Protein AF-A0A256W5K4-F1 (afdb_monomer_lite)

Foldseek 3Di:
DPVVVVVVVVVVVVVPPPDDDDDDDPPDPDDDQPPVGDDDQDKDWDKDWDPDKFKFKFKDFPVCVVVRQVNRQVRRCVVVVAPGFPPWDWDWDDDVRMIMIMIIGIGIHTHDTDGDDPVCVVVVVVVVVVVVPPPPDPVVVVVVVVVVVVVVVVVVVVVVVVVVVVVVVVVVVVVVVVD

Sequence (179 aa):
MKISRIIFFIFLAISSISCSTIFHTTETNTIDIDEKGIQHTPLITDLEIRSKKVEGKAFGSVSAITKLKEEAIFNAVSKSNADLLIEPIYTITTSGSKATVTVVGWPANYRNFKQMTVADTTVLIMAVDELSKAPKSVDEQAIAVEKDNKAKKQKKMARVLVVYLGIMAVGLVILAIVL

Secondary structure (DSSP, 8-state):
--HHHHHHHHHHHHTT------------------TT----PPEEEEEEE-SS-EEEEEEEEGGGHHHHHHHHHHHHHHHHT-SEEEEEEEEEEEETTEEEEEEEEEEEEEEEEEEPPGGGHHHHHHHHHHHHHSPPPHHHHHHHHHHHHHHHHHHHHHHHHHHHHHHHHHHHHHHHHH-

Radius of gyration: 33.66 Å; chains: 1; bounding box: 70×62×88 Å

pLDDT: mean 78.96, std 15.66, range [47.81, 98.38]

Structure (mmCIF, N/CA/C/O backbone):
data_AF-A0A256W5K4-F1
#
_entry.id   AF-A0A256W5K4-F1
#
loop_
_atom_site.group_PDB
_atom_site.id
_atom_site.type_symbol
_atom_site.label_atom_id
_atom_site.label_alt_id
_atom_site.label_comp_id
_atom_site.label_asym_id
_atom_site.label_entity_id
_atom_site.label_seq_id
_atom_site.pdbx_PDB_ins_code
_atom_site.Cartn_x
_atom_site.Cartn_y
_atom_site.Cartn_z
_atom_site.occupancy
_atom_site.B_iso_or_equiv
_atom_site.auth_seq_id
_atom_site.auth_comp_id
_atom_site.auth_asym_id
_atom_site.auth_atom_id
_atom_site.pdbx_PDB_model_num
ATOM 1 N N . MET A 1 1 ? 48.255 7.505 63.774 1.00 51.19 1 MET A N 1
ATOM 2 C CA . MET A 1 1 ? 47.861 6.649 62.622 1.00 51.19 1 MET A CA 1
ATOM 3 C C . MET A 1 1 ? 46.673 7.167 61.783 1.00 51.19 1 MET A C 1
ATOM 5 O O . MET A 1 1 ? 46.292 6.481 60.844 1.00 51.19 1 MET A O 1
ATOM 9 N N . LYS A 1 2 ? 46.071 8.342 62.059 1.00 57.53 2 LYS A N 1
ATOM 10 C CA . LYS A 1 2 ? 44.894 8.836 61.300 1.00 57.53 2 LYS A CA 1
ATOM 11 C C . LYS A 1 2 ? 45.247 9.761 60.118 1.00 57.53 2 LYS A C 1
ATOM 13 O O . LYS A 1 2 ? 44.629 9.651 59.071 1.00 57.53 2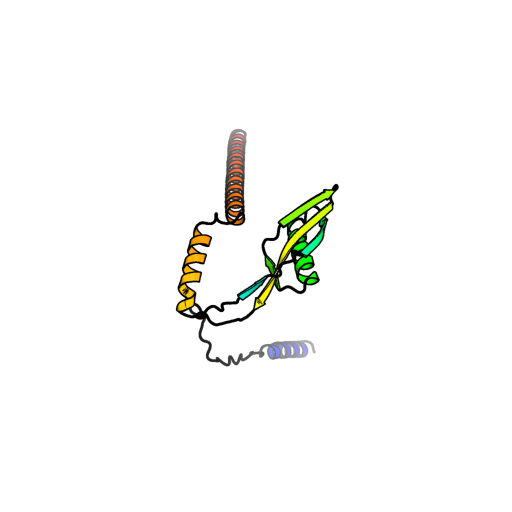 LYS A O 1
ATOM 18 N N . ILE A 1 3 ? 46.297 10.578 60.234 1.00 69.75 3 ILE A N 1
ATOM 19 C CA . ILE A 1 3 ? 46.711 11.536 59.185 1.00 69.75 3 ILE A CA 1
ATOM 20 C C . ILE A 1 3 ? 47.401 10.872 57.980 1.00 69.75 3 ILE A C 1
ATOM 22 O O . ILE A 1 3 ? 47.106 11.223 56.843 1.00 69.75 3 ILE A O 1
ATOM 26 N N . SER A 1 4 ? 48.223 9.838 58.199 1.00 58.97 4 SER A N 1
ATOM 27 C CA . SER A 1 4 ? 48.867 9.081 57.106 1.00 58.97 4 SER A CA 1
ATOM 28 C C . SER A 1 4 ? 47.857 8.359 56.197 1.00 58.97 4 SER A C 1
ATOM 30 O O . SER A 1 4 ? 48.102 8.222 55.002 1.00 58.97 4 SER A O 1
ATOM 32 N N . ARG A 1 5 ? 46.690 7.965 56.727 1.00 67.81 5 ARG A N 1
ATOM 33 C CA . ARG A 1 5 ? 45.618 7.343 55.934 1.00 67.81 5 ARG A CA 1
ATOM 34 C C . ARG A 1 5 ? 44.863 8.363 55.080 1.00 67.81 5 ARG A C 1
ATOM 36 O O . ARG A 1 5 ? 44.492 8.044 53.961 1.00 67.81 5 ARG A O 1
ATOM 43 N N . ILE A 1 6 ? 44.689 9.593 55.567 1.00 77.25 6 ILE A N 1
ATOM 44 C CA . ILE A 1 6 ? 43.989 10.662 54.832 1.00 77.25 6 ILE A CA 1
ATOM 45 C C . ILE A 1 6 ? 44.819 11.139 53.630 1.00 77.25 6 ILE A C 1
ATOM 47 O O . ILE A 1 6 ? 44.272 11.316 52.546 1.00 77.25 6 ILE A O 1
ATOM 51 N N . ILE A 1 7 ? 46.141 11.261 53.787 1.00 77.94 7 ILE A N 1
ATOM 52 C CA . ILE A 1 7 ? 47.048 11.653 52.691 1.00 77.94 7 ILE A CA 1
ATOM 53 C C . ILE A 1 7 ? 47.023 10.616 51.556 1.00 77.94 7 ILE A C 1
ATOM 55 O O . ILE A 1 7 ? 47.012 10.984 50.383 1.00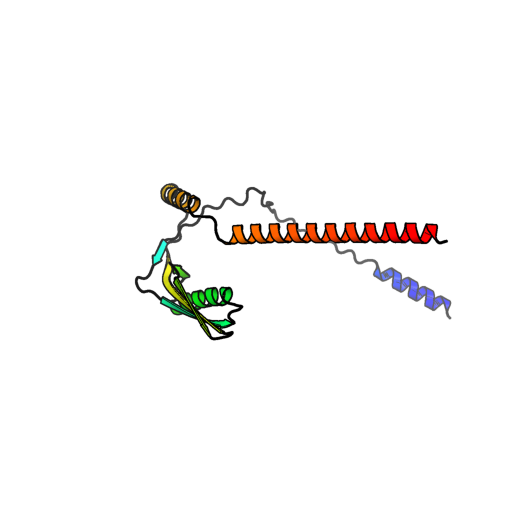 77.94 7 ILE A O 1
ATOM 59 N N . PHE A 1 8 ? 46.929 9.326 51.893 1.00 74.62 8 PHE A N 1
ATOM 60 C CA . PHE A 1 8 ? 46.828 8.251 50.905 1.00 74.62 8 PHE A CA 1
ATOM 61 C C . PHE A 1 8 ? 45.526 8.319 50.087 1.00 74.62 8 PHE A C 1
ATOM 63 O O . PHE A 1 8 ? 45.557 8.168 48.868 1.00 74.62 8 PHE A O 1
ATOM 70 N N . PHE A 1 9 ? 44.390 8.621 50.726 1.00 74.06 9 PHE A N 1
ATOM 71 C CA . PHE A 1 9 ? 43.111 8.766 50.019 1.00 74.06 9 PHE A CA 1
ATOM 72 C C . PHE A 1 9 ? 43.052 10.008 49.117 1.00 74.06 9 PHE A C 1
ATOM 74 O O . PHE A 1 9 ? 42.453 9.949 48.047 1.00 74.06 9 PHE A O 1
ATOM 81 N N . ILE A 1 10 ? 43.716 11.104 49.497 1.00 79.38 10 ILE A N 1
ATOM 82 C CA . ILE A 1 10 ? 43.806 12.312 48.660 1.00 79.38 10 ILE A CA 1
ATOM 83 C C . ILE A 1 10 ? 44.680 12.057 47.423 1.00 79.38 10 ILE A C 1
ATOM 85 O O . ILE A 1 10 ? 44.317 12.458 46.318 1.00 79.38 10 ILE A O 1
ATOM 89 N N . PHE A 1 11 ? 45.793 11.335 47.578 1.00 74.44 11 PHE A N 1
ATOM 90 C CA . PHE A 1 11 ? 46.674 10.992 46.458 1.00 74.44 11 PHE A CA 1
ATOM 91 C C . PHE A 1 11 ? 46.008 10.026 45.458 1.00 74.44 11 PHE A C 1
ATOM 93 O O . PHE A 1 11 ? 46.193 10.148 44.245 1.00 74.44 11 PHE A O 1
ATOM 100 N N . LEU A 1 12 ? 45.164 9.114 45.953 1.00 72.81 12 LEU A N 1
ATOM 101 C CA . LEU A 1 12 ? 44.399 8.183 45.119 1.00 72.81 12 LEU A CA 1
ATOM 102 C C . LEU A 1 12 ? 43.297 8.886 44.303 1.00 72.81 12 LEU A C 1
ATOM 104 O O . LEU A 1 12 ? 43.051 8.515 43.157 1.00 72.81 12 LEU A O 1
ATOM 108 N N . ALA A 1 13 ? 42.676 9.936 44.851 1.00 69.69 13 ALA A N 1
ATOM 109 C CA . ALA A 1 13 ? 41.643 10.705 44.154 1.00 69.69 13 ALA A CA 1
ATOM 110 C C . ALA A 1 13 ? 42.201 11.541 42.982 1.00 69.69 13 ALA A C 1
ATOM 112 O O . ALA A 1 13 ? 41.546 11.674 41.950 1.00 69.69 13 ALA A O 1
ATOM 113 N N . ILE A 1 14 ? 43.429 12.060 43.101 1.00 69.69 14 ILE A N 1
ATOM 114 C CA . ILE A 1 14 ? 44.060 12.903 42.066 1.00 69.69 14 ILE A CA 1
ATOM 115 C C . ILE A 1 14 ? 44.487 12.083 40.834 1.00 69.69 14 ILE A C 1
ATOM 117 O O . ILE A 1 14 ? 44.507 12.605 39.721 1.00 69.69 14 ILE A O 1
ATOM 121 N N . SER A 1 15 ? 44.746 10.781 40.992 1.00 65.00 15 SER A N 1
ATOM 122 C CA . SER A 1 15 ? 45.181 9.912 39.884 1.00 65.00 15 SER A CA 1
ATOM 123 C C . SER A 1 15 ? 44.074 9.551 38.880 1.00 65.00 15 SER A C 1
ATOM 125 O O . SER A 1 15 ? 44.374 8.968 37.843 1.00 65.00 15 SER A O 1
ATOM 127 N N . SER A 1 16 ? 42.808 9.902 39.139 1.00 62.56 16 SER A N 1
ATOM 128 C CA . SER A 1 16 ? 41.673 9.524 38.272 1.00 62.56 16 SER A CA 1
ATOM 129 C C . SER A 1 16 ? 41.232 10.612 37.277 1.00 62.56 16 SER A C 1
ATOM 131 O O . SER A 1 16 ? 40.261 10.411 36.555 1.00 62.56 16 SER A O 1
ATOM 133 N N . ILE A 1 17 ? 41.916 11.764 37.217 1.00 65.75 17 ILE A N 1
ATOM 134 C CA . ILE A 1 17 ? 41.491 12.918 36.391 1.00 65.75 17 ILE A CA 1
ATOM 135 C C . ILE A 1 17 ? 42.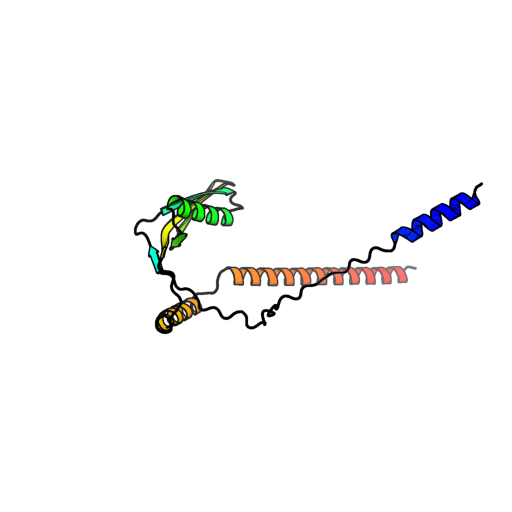083 12.892 34.965 1.00 65.75 17 ILE A C 1
ATOM 137 O O . ILE A 1 17 ? 41.604 13.603 34.085 1.00 65.75 17 ILE A O 1
ATOM 141 N N . SER A 1 18 ? 43.077 12.046 34.675 1.00 55.25 18 SER A N 1
ATOM 142 C CA . SER A 1 18 ? 43.699 12.005 33.342 1.00 55.25 18 SER A CA 1
ATOM 143 C C . SER A 1 18 ? 43.068 10.942 32.438 1.00 55.25 18 SER A C 1
ATOM 145 O O . SER A 1 18 ? 43.646 9.887 32.189 1.00 55.25 18 SER A O 1
ATOM 147 N N . CYS A 1 19 ? 41.862 11.221 31.946 1.00 66.19 19 CYS A N 1
ATOM 148 C CA . CYS A 1 19 ? 41.290 10.535 30.790 1.00 66.19 19 CYS A CA 1
ATOM 149 C C . CYS A 1 19 ? 40.960 11.592 29.729 1.00 66.19 19 CYS A C 1
ATOM 151 O O . CYS A 1 19 ? 39.845 12.102 29.665 1.00 66.19 19 CYS A O 1
ATOM 153 N N . SER A 1 20 ? 41.956 11.989 28.935 1.00 63.62 20 SER A N 1
ATOM 154 C CA . SER A 1 20 ? 41.731 12.778 27.725 1.00 63.62 20 SER A CA 1
ATOM 155 C C . SER A 1 20 ? 41.495 11.824 26.556 1.00 63.62 20 SER A C 1
ATOM 157 O O . SER A 1 20 ? 42.402 11.151 26.071 1.00 63.62 20 SER A O 1
ATOM 159 N N . THR A 1 21 ? 40.253 11.740 26.090 1.00 67.00 21 THR A N 1
ATOM 160 C CA . THR A 1 21 ? 39.926 11.108 24.808 1.00 67.00 21 THR A CA 1
ATOM 161 C C . THR A 1 21 ? 40.437 11.990 23.674 1.00 67.00 21 THR A C 1
ATOM 163 O O . THR A 1 21 ? 39.889 13.061 23.418 1.00 67.00 21 THR A O 1
ATOM 166 N N . ILE A 1 22 ? 41.495 11.545 22.997 1.00 64.25 22 ILE A N 1
ATOM 167 C CA . ILE A 1 22 ? 41.947 12.124 21.729 1.00 64.25 22 ILE A CA 1
ATOM 168 C C . ILE A 1 22 ? 41.038 11.554 20.633 1.00 64.25 22 ILE A C 1
ATOM 170 O O . ILE A 1 22 ? 41.120 10.370 20.310 1.00 64.25 22 ILE A O 1
ATOM 174 N N . PHE A 1 23 ? 40.149 12.378 20.078 1.00 56.06 23 PHE A N 1
ATOM 175 C CA . PHE A 1 23 ? 39.371 12.006 18.898 1.00 56.06 23 PHE A CA 1
ATOM 176 C C . PHE A 1 23 ? 40.246 12.194 17.657 1.00 56.06 23 PHE A C 1
ATOM 178 O O . PHE A 1 23 ? 40.554 13.319 17.275 1.00 56.06 23 PHE A O 1
ATOM 185 N N . HIS A 1 24 ? 40.651 11.097 17.019 1.00 52.78 24 HIS A N 1
ATOM 186 C CA . HIS A 1 24 ? 41.137 11.157 15.644 1.00 52.78 24 HIS A CA 1
ATOM 187 C C . HIS A 1 24 ? 39.926 11.241 14.716 1.00 52.78 24 HIS A C 1
ATOM 189 O O . HIS A 1 24 ? 39.303 10.228 14.404 1.00 52.78 24 HIS A O 1
ATOM 195 N N . THR A 1 25 ? 39.578 12.446 14.275 1.00 52.53 25 THR A N 1
ATOM 196 C CA . THR A 1 25 ? 38.686 12.623 13.131 1.00 52.53 25 THR A CA 1
ATOM 197 C C . THR A 1 25 ? 39.518 12.431 11.872 1.00 52.53 25 THR A C 1
ATOM 199 O O . THR A 1 25 ? 40.281 13.301 11.460 1.00 52.53 25 THR A O 1
ATOM 202 N N . THR A 1 26 ? 39.432 11.245 11.273 1.00 55.34 26 THR A N 1
ATOM 203 C CA . THR A 1 26 ? 39.855 11.071 9.885 1.00 55.34 26 THR A CA 1
ATOM 204 C C . THR A 1 26 ? 38.849 11.840 9.038 1.00 55.34 26 THR A C 1
ATOM 206 O O . THR A 1 26 ? 37.748 11.354 8.796 1.00 55.34 26 THR A O 1
ATOM 209 N N . GLU A 1 27 ? 39.186 13.070 8.659 1.00 52.12 27 GLU A N 1
ATOM 210 C CA . GLU A 1 27 ? 38.403 13.828 7.687 1.00 52.12 27 GLU A CA 1
ATOM 211 C C . GLU A 1 27 ? 38.533 13.120 6.335 1.00 52.12 27 GLU A C 1
ATOM 213 O O . GLU A 1 27 ? 39.465 13.330 5.560 1.00 52.12 27 GLU A O 1
ATOM 218 N N . THR A 1 28 ? 37.623 12.187 6.069 1.00 55.31 28 THR A N 1
ATOM 219 C CA . THR A 1 28 ? 37.356 11.747 4.705 1.00 55.31 28 THR A CA 1
ATOM 220 C C . THR A 1 28 ? 36.809 12.950 3.954 1.00 55.31 28 THR A C 1
ATOM 222 O O . THR A 1 28 ? 35.916 13.612 4.483 1.00 55.31 28 THR A O 1
ATOM 225 N N . ASN A 1 29 ? 37.312 13.219 2.745 1.00 49.38 29 ASN A N 1
ATOM 226 C CA . ASN A 1 29 ? 36.721 14.197 1.828 1.00 49.38 29 ASN A CA 1
ATOM 227 C C . ASN A 1 29 ? 35.206 13.957 1.753 1.00 49.38 29 ASN A C 1
ATOM 229 O O . ASN A 1 29 ? 34.743 13.016 1.109 1.00 49.38 29 ASN A O 1
ATOM 233 N N . THR A 1 30 ? 34.455 14.784 2.467 1.00 58.47 30 THR A N 1
ATOM 234 C CA . THR A 1 30 ? 33.002 14.809 2.476 1.00 58.47 30 THR A CA 1
ATOM 235 C C . THR A 1 30 ? 32.639 16.091 1.757 1.00 58.47 30 THR A C 1
ATOM 237 O O . THR A 1 30 ? 33.096 17.173 2.111 1.00 58.47 30 THR A O 1
ATOM 240 N N . ILE A 1 31 ? 31.911 15.950 0.657 1.00 60.41 31 ILE A N 1
ATOM 241 C CA . ILE A 1 31 ? 31.236 17.088 0.051 1.00 60.41 31 ILE A CA 1
ATOM 242 C C . ILE A 1 31 ? 29.970 17.247 0.883 1.00 60.41 31 ILE A C 1
ATOM 244 O O . ILE A 1 31 ? 29.137 16.336 0.898 1.00 60.41 31 ILE A O 1
ATOM 248 N N . ASP A 1 32 ? 29.864 18.354 1.615 1.00 61.91 32 ASP A N 1
ATOM 249 C CA . ASP A 1 32 ? 28.599 18.740 2.227 1.00 61.91 32 ASP A CA 1
ATOM 250 C C . ASP A 1 32 ? 27.553 18.821 1.114 1.00 61.91 32 ASP A C 1
ATOM 252 O O . ASP A 1 32 ? 27.799 19.373 0.041 1.00 61.91 32 ASP A O 1
ATOM 256 N N . ILE A 1 33 ? 26.398 18.189 1.322 1.00 60.47 33 ILE A N 1
ATOM 257 C CA . ILE A 1 33 ? 25.305 18.258 0.356 1.00 60.47 33 ILE A CA 1
ATOM 258 C C . ILE A 1 33 ? 24.773 19.688 0.429 1.00 60.47 33 ILE A C 1
ATOM 260 O O . ILE A 1 33 ? 23.950 20.001 1.287 1.00 60.47 33 ILE A O 1
ATOM 264 N N . ASP A 1 34 ? 25.274 20.555 -0.452 1.00 57.56 34 ASP A N 1
ATOM 265 C CA . ASP A 1 34 ? 24.751 21.902 -0.654 1.00 57.56 34 ASP A CA 1
ATOM 266 C C . ASP A 1 34 ? 23.219 21.839 -0.759 1.00 57.56 34 ASP A C 1
ATOM 268 O O . ASP A 1 34 ? 22.669 20.890 -1.323 1.00 57.56 34 ASP A O 1
ATOM 272 N N . GLU A 1 35 ? 22.503 22.873 -0.304 1.00 57.00 35 GLU A N 1
ATOM 273 C CA . GLU A 1 35 ? 21.026 22.964 -0.361 1.00 57.00 35 GLU A CA 1
ATOM 274 C C . GLU A 1 35 ? 20.432 22.747 -1.773 1.00 57.00 35 GLU A C 1
ATOM 276 O O . GLU A 1 35 ? 19.224 22.590 -1.942 1.00 57.00 35 GLU A O 1
ATOM 281 N N . LYS A 1 36 ? 21.286 22.727 -2.803 1.00 59.44 36 LYS A N 1
ATOM 282 C CA . LYS A 1 36 ? 20.957 22.426 -4.200 1.00 59.44 36 LYS A CA 1
ATOM 283 C C . LYS A 1 36 ? 20.875 20.927 -4.523 1.00 59.44 36 LYS A C 1
ATOM 285 O O . LYS A 1 36 ? 20.432 20.594 -5.620 1.00 59.44 36 LYS A O 1
ATOM 290 N N . GLY A 1 37 ? 21.242 20.051 -3.587 1.00 59.19 37 GLY A N 1
ATOM 291 C CA . GLY A 1 37 ? 21.097 18.601 -3.680 1.00 59.19 37 GLY A CA 1
ATOM 292 C C . GLY A 1 37 ? 22.007 17.935 -4.715 1.00 59.19 37 GLY A C 1
ATOM 293 O O . GLY A 1 37 ? 22.554 18.559 -5.624 1.00 59.19 37 GLY A O 1
ATOM 294 N N . ILE A 1 38 ? 22.162 16.618 -4.589 1.00 69.06 38 ILE A N 1
ATOM 295 C CA . ILE A 1 38 ? 22.800 15.796 -5.621 1.00 69.06 38 ILE A CA 1
ATOM 296 C C . ILE A 1 38 ? 21.861 15.767 -6.830 1.00 69.06 38 ILE A C 1
ATOM 298 O O . ILE A 1 38 ? 20.753 15.235 -6.741 1.00 69.06 38 ILE A O 1
ATOM 302 N N . GLN A 1 39 ? 22.294 16.322 -7.965 1.00 66.50 39 GLN A N 1
ATOM 303 C CA . GLN A 1 39 ? 21.521 16.238 -9.203 1.00 66.50 39 GLN A CA 1
ATOM 304 C C . GLN A 1 39 ? 21.550 14.806 -9.736 1.00 66.50 39 GLN A C 1
ATOM 306 O O . GLN A 1 39 ? 22.555 14.342 -10.272 1.00 66.50 39 GLN A O 1
ATOM 311 N N . HIS A 1 40 ? 20.434 14.101 -9.579 1.00 69.44 40 HIS A N 1
ATOM 312 C CA . HIS A 1 40 ? 20.249 12.758 -10.105 1.00 69.44 40 HIS A CA 1
ATOM 313 C C . HIS A 1 40 ? 19.347 12.798 -11.339 1.00 69.44 40 HIS A C 1
ATOM 315 O O . HIS A 1 40 ? 18.306 13.455 -11.359 1.00 69.44 40 HIS A O 1
ATOM 321 N N . THR A 1 41 ? 19.727 12.057 -12.378 1.00 75.31 41 THR A N 1
ATOM 322 C CA . THR A 1 41 ? 18.822 11.831 -13.510 1.00 75.31 41 THR A CA 1
ATOM 323 C C . THR A 1 41 ? 17.712 10.887 -13.043 1.00 75.31 41 THR A C 1
ATOM 325 O O . THR A 1 41 ? 18.026 9.821 -12.506 1.00 75.31 41 THR A O 1
ATOM 328 N N . PRO A 1 42 ? 16.427 11.253 -13.181 1.00 80.00 42 PRO A N 1
ATOM 329 C CA . PRO A 1 42 ? 15.333 10.382 -12.774 1.00 80.00 42 PRO A CA 1
ATOM 330 C C . PRO A 1 42 ? 15.333 9.083 -13.591 1.00 80.00 42 PRO A C 1
ATOM 332 O O . PRO A 1 42 ? 15.710 9.051 -14.767 1.00 80.00 42 PRO A O 1
ATOM 335 N N . LEU A 1 43 ? 14.898 8.005 -12.945 1.00 84.25 43 LEU A N 1
ATOM 336 C CA . LEU A 1 43 ? 14.731 6.694 -13.557 1.00 84.25 43 LEU A CA 1
ATOM 337 C C . LEU A 1 43 ? 13.272 6.546 -13.995 1.00 84.25 43 LEU A C 1
ATOM 339 O O . LEU A 1 43 ? 12.361 6.762 -13.198 1.00 84.25 43 LEU A O 1
ATOM 343 N N . ILE A 1 44 ? 13.058 6.188 -15.255 1.00 87.94 44 ILE A N 1
ATOM 344 C CA . ILE A 1 44 ? 11.741 5.865 -15.806 1.00 87.94 44 ILE A CA 1
ATOM 345 C C . ILE A 1 44 ? 11.602 4.348 -15.828 1.00 87.94 44 ILE A C 1
ATOM 347 O O . ILE A 1 44 ? 12.578 3.623 -16.017 1.00 87.94 44 ILE A O 1
ATOM 351 N N . THR A 1 45 ? 10.385 3.871 -15.620 1.00 90.00 45 THR A N 1
ATOM 352 C CA . THR A 1 45 ? 10.047 2.454 -15.644 1.00 90.00 45 THR A CA 1
ATOM 353 C C . THR A 1 45 ? 8.690 2.278 -16.306 1.00 90.00 45 THR A C 1
ATOM 355 O O . THR A 1 45 ? 7.806 3.128 -16.167 1.00 90.00 45 THR A O 1
ATOM 358 N N . ASP A 1 46 ? 8.547 1.188 -17.043 1.00 90.25 46 ASP A N 1
ATOM 359 C CA . ASP A 1 46 ? 7.285 0.771 -17.624 1.00 90.25 46 ASP A CA 1
ATOM 360 C C . ASP A 1 46 ? 6.468 0.027 -16.563 1.00 90.25 46 ASP A C 1
ATOM 362 O O . ASP A 1 46 ? 7.007 -0.684 -15.711 1.00 90.25 46 ASP A O 1
ATOM 366 N N . LEU A 1 47 ? 5.145 0.154 -16.637 1.00 93.38 47 LEU A N 1
ATOM 367 C CA . LEU A 1 47 ? 4.229 -0.617 -15.803 1.00 93.38 47 LEU A CA 1
ATOM 368 C C . LEU A 1 47 ? 3.593 -1.733 -16.625 1.00 93.38 47 LEU A C 1
ATOM 370 O O . LEU A 1 47 ? 2.794 -1.487 -17.528 1.00 93.38 47 LEU A O 1
ATOM 374 N N . GLU A 1 48 ? 3.916 -2.976 -16.280 1.00 95.69 48 GLU A N 1
ATOM 375 C CA . GLU A 1 48 ? 3.230 -4.149 -16.809 1.00 95.69 48 GLU A CA 1
ATOM 376 C C . GLU A 1 48 ? 1.958 -4.389 -15.990 1.00 95.69 48 GLU A C 1
ATOM 378 O O . GLU A 1 48 ? 1.995 -4.967 -14.902 1.00 95.69 48 GLU A O 1
ATOM 383 N N . ILE A 1 49 ? 0.821 -3.919 -16.507 1.00 96.50 49 ILE A N 1
ATOM 384 C CA . ILE A 1 49 ? -0.488 -4.062 -15.862 1.00 96.50 49 ILE A CA 1
ATOM 385 C C . ILE A 1 49 ? -1.131 -5.374 -16.310 1.00 96.50 49 ILE A C 1
ATOM 387 O O . ILE A 1 49 ? -1.314 -5.618 -17.505 1.00 96.50 49 ILE A O 1
ATOM 391 N N . ARG A 1 50 ? -1.536 -6.221 -15.361 1.00 96.44 50 ARG A N 1
ATOM 392 C CA . ARG A 1 50 ? -2.252 -7.461 -15.692 1.00 96.44 50 ARG A CA 1
ATOM 393 C C . ARG A 1 50 ? -3.730 -7.167 -15.936 1.00 96.44 50 ARG A C 1
ATOM 395 O O . ARG A 1 50 ? -4.352 -6.407 -15.203 1.00 96.44 50 ARG A O 1
ATOM 402 N N . SER A 1 51 ? -4.327 -7.836 -16.921 1.00 94.25 51 SER A N 1
ATOM 403 C CA . SER A 1 51 ? -5.722 -7.611 -17.337 1.00 94.25 51 SER A CA 1
ATOM 404 C C . SER A 1 51 ? -6.770 -8.025 -16.296 1.00 94.25 51 SER A C 1
ATOM 406 O O . SER A 1 51 ? -7.886 -7.501 -16.291 1.00 94.25 51 SER A O 1
ATOM 408 N N . LYS A 1 52 ? -6.430 -8.959 -15.400 1.00 96.88 52 LYS A N 1
ATOM 409 C CA . LYS A 1 52 ? -7.339 -9.476 -14.373 1.00 96.88 52 LYS A CA 1
ATOM 410 C C . LYS A 1 52 ? -7.180 -8.713 -13.059 1.00 96.88 52 LYS A C 1
ATOM 412 O O . LYS A 1 52 ? -6.091 -8.667 -12.493 1.00 96.88 52 LYS A O 1
ATOM 417 N N . LYS A 1 53 ? -8.300 -8.204 -12.538 1.00 96.81 53 LYS A N 1
ATOM 418 C CA . LYS A 1 53 ? -8.362 -7.580 -11.213 1.00 96.81 53 LYS A CA 1
ATOM 419 C C . LYS A 1 53 ? -8.064 -8.580 -10.098 1.00 96.81 53 LYS A C 1
ATOM 421 O O . LYS A 1 53 ? -8.418 -9.758 -10.191 1.00 96.81 53 LYS A O 1
ATOM 426 N N . VAL A 1 54 ? -7.467 -8.082 -9.023 1.00 97.50 54 VAL A N 1
ATOM 427 C CA . VAL A 1 54 ? -7.198 -8.840 -7.798 1.00 97.50 54 VAL A CA 1
ATOM 428 C C . VAL A 1 54 ? -7.871 -8.190 -6.606 1.00 97.50 54 VAL A C 1
ATOM 430 O O . VAL A 1 54 ? -8.108 -6.983 -6.593 1.00 97.50 54 VAL A O 1
ATOM 433 N N . GLU A 1 55 ? -8.191 -9.019 -5.617 1.00 98.00 55 GLU A N 1
ATOM 434 C CA . GLU A 1 55 ? -8.926 -8.621 -4.425 1.00 98.00 55 GLU A CA 1
ATOM 435 C C . GLU A 1 55 ? -8.091 -8.851 -3.161 1.00 98.00 55 GLU A C 1
ATOM 437 O O . GLU A 1 55 ? -7.554 -9.940 -2.919 1.00 98.00 55 GLU A O 1
ATOM 442 N N . GLY A 1 56 ? -8.033 -7.826 -2.317 1.00 97.81 56 GLY A N 1
ATOM 443 C CA . GLY A 1 56 ? -7.477 -7.885 -0.972 1.00 97.81 56 GLY A CA 1
ATOM 444 C C . GLY A 1 56 ? -8.538 -7.545 0.062 1.00 97.81 56 GLY A C 1
ATOM 445 O O . GLY A 1 56 ? -9.427 -6.734 -0.191 1.00 97.81 56 GLY A O 1
ATOM 446 N N . LYS A 1 57 ? -8.460 -8.173 1.236 1.00 98.06 57 LYS A N 1
ATOM 447 C CA . LYS A 1 57 ? -9.364 -7.894 2.358 1.00 98.06 57 LYS A CA 1
ATOM 448 C C . LYS A 1 57 ? -8.576 -7.703 3.633 1.00 98.06 57 LYS A C 1
ATOM 450 O O . LYS A 1 57 ? -7.578 -8.391 3.827 1.00 98.06 57 LYS A O 1
ATOM 455 N N . ALA A 1 58 ? -9.070 -6.834 4.498 1.00 98.12 58 AL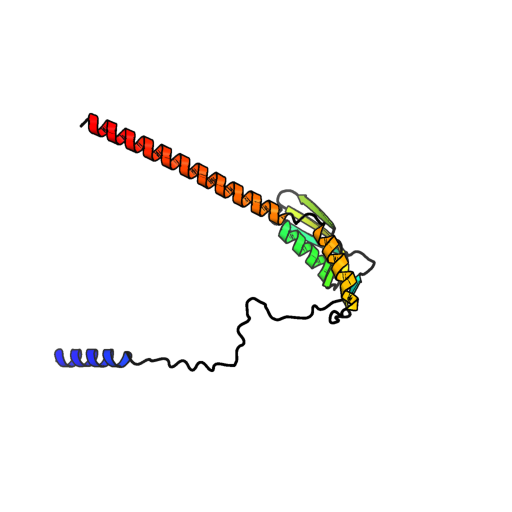A A N 1
ATOM 456 C CA . ALA A 1 58 ? -8.608 -6.681 5.866 1.00 98.12 58 ALA A CA 1
ATOM 457 C C . ALA A 1 58 ? -9.813 -6.525 6.797 1.00 98.12 58 ALA A C 1
ATOM 459 O O . ALA A 1 58 ? -10.860 -5.997 6.407 1.00 98.12 58 ALA A O 1
ATOM 460 N N . PHE A 1 59 ? -9.666 -6.994 8.031 1.00 97.62 59 PHE A N 1
ATOM 461 C CA . PHE A 1 59 ? -10.724 -6.977 9.032 1.00 97.62 59 PHE A CA 1
ATOM 462 C C . PHE A 1 59 ? -10.189 -6.469 10.363 1.00 97.62 59 PHE A C 1
ATOM 464 O O . PHE A 1 59 ? -9.131 -6.893 10.818 1.00 97.62 59 PHE A O 1
ATOM 471 N N . GLY A 1 60 ? -10.940 -5.594 11.022 1.00 97.06 60 GLY A N 1
ATOM 472 C CA . GLY A 1 60 ? -10.531 -5.072 12.318 1.00 97.06 60 GLY A CA 1
ATOM 473 C C . GLY A 1 60 ? -11.517 -4.074 12.893 1.00 97.06 60 GLY A C 1
ATOM 474 O O . GLY A 1 60 ? -12.711 -4.128 12.611 1.00 97.06 60 GLY A O 1
ATOM 475 N N . SER A 1 61 ? -11.018 -3.171 13.731 1.00 96.25 61 SER A N 1
ATOM 476 C CA . SER A 1 61 ? -11.830 -2.119 14.348 1.00 96.25 61 SER A CA 1
ATOM 477 C C . SER A 1 61 ? -12.230 -1.038 13.339 1.00 96.25 61 SER A C 1
ATOM 479 O O . SER A 1 61 ? -11.411 -0.615 12.523 1.00 96.25 61 SER A O 1
ATOM 481 N N . VAL A 1 62 ? -13.451 -0.506 13.467 1.00 95.19 62 VAL A N 1
ATOM 482 C CA . VAL A 1 62 ? -13.916 0.686 12.723 1.00 95.19 62 VAL A CA 1
ATOM 483 C C . VAL A 1 62 ? -13.045 1.916 13.019 1.00 95.19 62 VAL A C 1
ATOM 485 O O . VAL A 1 62 ? -12.900 2.791 12.174 1.00 95.19 62 VAL A O 1
ATOM 488 N N . SER A 1 63 ? -12.399 1.989 14.186 1.00 95.06 63 SER A N 1
ATOM 489 C CA . SER A 1 63 ? -11.463 3.083 14.486 1.00 95.06 63 SER A CA 1
ATOM 490 C C . SER A 1 63 ? -10.172 3.039 13.656 1.00 95.06 63 SER A C 1
ATOM 492 O O . SER A 1 63 ? -9.445 4.025 13.616 1.00 95.06 63 SER A O 1
ATOM 494 N N . ALA A 1 64 ? -9.880 1.919 12.986 1.00 95.75 64 ALA A N 1
ATOM 495 C CA . ALA A 1 64 ? -8.629 1.672 12.272 1.00 95.75 64 ALA A CA 1
ATOM 496 C C . ALA A 1 64 ? -8.808 1.566 10.743 1.00 95.75 64 ALA A C 1
ATOM 498 O O . ALA A 1 64 ? -8.009 0.912 10.078 1.00 95.75 64 ALA A O 1
ATOM 499 N N . ILE A 1 65 ? -9.839 2.197 10.164 1.00 94.75 65 ILE A N 1
ATOM 500 C CA . ILE A 1 65 ? -10.166 2.078 8.727 1.00 94.75 65 ILE A CA 1
ATOM 501 C C . ILE A 1 65 ? -8.985 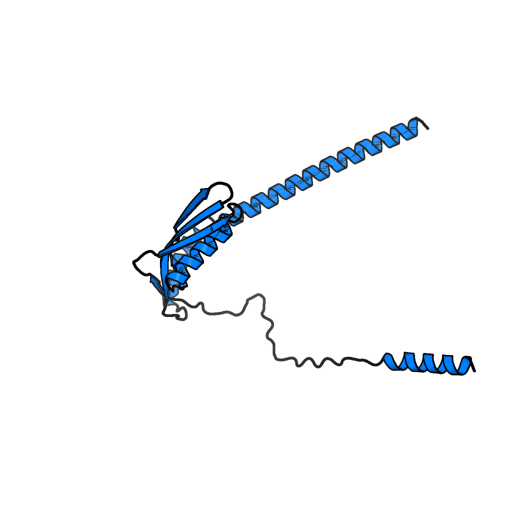2.404 7.805 1.00 94.75 65 ILE A C 1
ATOM 503 O O . ILE A 1 65 ? -8.786 1.686 6.830 1.00 94.75 65 ILE A O 1
ATOM 507 N N . THR A 1 66 ? -8.192 3.440 8.093 1.00 95.19 66 THR A N 1
ATOM 508 C CA . THR A 1 66 ? -7.022 3.796 7.265 1.00 95.19 66 THR A CA 1
ATOM 509 C C . THR A 1 66 ? -6.007 2.658 7.220 1.00 95.19 66 THR A C 1
ATOM 511 O O . THR A 1 66 ? -5.636 2.211 6.139 1.00 95.19 66 THR A O 1
ATOM 514 N N . LYS A 1 67 ? -5.666 2.094 8.385 1.00 97.00 67 LYS A N 1
ATOM 515 C CA . LYS A 1 67 ? -4.780 0.929 8.483 1.00 97.00 67 LYS A CA 1
ATOM 516 C C . LYS A 1 67 ? -5.359 -0.288 7.754 1.00 97.00 67 LYS A C 1
ATOM 518 O O . LYS A 1 67 ? -4.638 -0.988 7.057 1.00 97.00 67 LYS A O 1
ATOM 523 N N . LEU A 1 68 ? -6.669 -0.522 7.869 1.00 97.31 68 LEU A N 1
ATOM 524 C CA . LEU A 1 68 ? -7.333 -1.622 7.163 1.00 97.31 68 LEU A CA 1
ATOM 525 C C . LEU A 1 68 ? -7.318 -1.437 5.637 1.00 97.31 68 LEU A C 1
ATOM 527 O O . LEU A 1 68 ? -7.264 -2.426 4.914 1.00 97.31 68 LEU A O 1
ATOM 531 N N . LYS A 1 69 ? -7.346 -0.201 5.121 1.00 97.12 69 LYS A N 1
ATOM 532 C CA . LYS A 1 69 ? -7.172 0.060 3.682 1.00 97.12 69 LYS A CA 1
ATOM 533 C C . LYS A 1 69 ? -5.766 -0.309 3.214 1.00 97.12 69 LYS A C 1
ATOM 535 O O . LYS A 1 69 ? -5.644 -1.021 2.223 1.00 97.12 69 LYS A O 1
ATOM 540 N N . GLU A 1 70 ? -4.737 0.123 3.938 1.00 97.50 70 GLU A N 1
ATOM 541 C CA . GLU A 1 70 ? -3.337 -0.215 3.641 1.00 97.50 70 GLU A CA 1
ATOM 542 C C . GLU A 1 70 ? -3.104 -1.730 3.691 1.00 97.50 70 GLU A C 1
ATOM 544 O O . GLU A 1 70 ? -2.525 -2.309 2.774 1.00 97.50 70 GLU A O 1
ATOM 549 N N . GLU A 1 71 ? -3.637 -2.396 4.714 1.00 97.88 71 GLU A N 1
ATOM 550 C CA . GLU A 1 71 ? -3.549 -3.848 4.860 1.00 97.88 71 GLU A CA 1
ATOM 551 C C . GLU A 1 71 ? -4.310 -4.585 3.747 1.00 97.88 71 GLU A C 1
ATOM 553 O O . GLU A 1 71 ? -3.832 -5.590 3.220 1.00 97.88 71 GLU A O 1
ATOM 558 N N . ALA A 1 72 ? -5.471 -4.073 3.321 1.00 97.94 72 ALA A N 1
ATOM 559 C CA . ALA A 1 72 ? -6.200 -4.635 2.190 1.00 97.94 72 ALA A CA 1
ATOM 560 C C . ALA A 1 72 ? -5.393 -4.512 0.885 1.00 97.94 72 ALA A C 1
ATOM 562 O O . ALA A 1 72 ? -5.345 -5.486 0.132 1.00 97.94 72 ALA A O 1
ATOM 563 N N . ILE A 1 73 ? -4.722 -3.376 0.633 1.00 98.00 73 ILE A N 1
ATOM 564 C CA . ILE A 1 73 ? -3.806 -3.223 -0.515 1.00 98.00 73 ILE A CA 1
ATOM 565 C C . ILE A 1 73 ? -2.673 -4.236 -0.415 1.00 98.00 73 ILE A C 1
ATOM 567 O O . ILE A 1 73 ? -2.443 -4.982 -1.364 1.00 98.00 73 ILE A O 1
ATOM 571 N N . PHE A 1 74 ? -1.998 -4.300 0.735 1.00 97.62 74 PHE A N 1
ATOM 572 C CA . PHE A 1 74 ? -0.894 -5.229 0.961 1.00 97.62 74 PHE A CA 1
ATOM 573 C C . PHE A 1 74 ? -1.314 -6.675 0.677 1.00 97.62 74 PHE A C 1
ATOM 575 O O . PHE A 1 74 ? -0.612 -7.403 -0.025 1.00 97.62 74 PHE A O 1
ATOM 582 N N . ASN A 1 75 ? -2.500 -7.072 1.141 1.00 97.62 75 ASN A N 1
ATOM 583 C CA . ASN A 1 75 ? -3.051 -8.398 0.896 1.00 97.62 75 ASN A CA 1
ATOM 584 C C . ASN A 1 75 ? -3.373 -8.636 -0.587 1.00 97.62 75 ASN A C 1
ATOM 586 O O . ASN A 1 75 ? -3.163 -9.746 -1.070 1.00 97.62 75 ASN A O 1
ATOM 590 N N . ALA A 1 76 ? -3.870 -7.637 -1.323 1.00 97.44 76 ALA A N 1
ATOM 591 C CA . ALA A 1 76 ? -4.120 -7.754 -2.763 1.00 97.44 76 ALA A CA 1
ATOM 592 C C . ALA A 1 76 ? -2.810 -7.925 -3.550 1.00 97.44 76 ALA A C 1
ATOM 594 O O . ALA A 1 76 ? -2.665 -8.862 -4.338 1.00 97.44 76 ALA A O 1
ATOM 595 N N . VAL A 1 77 ? -1.844 -7.043 -3.286 1.00 97.38 77 VAL A N 1
ATOM 596 C CA . VAL A 1 77 ? -0.536 -6.999 -3.945 1.00 97.38 77 VAL A CA 1
ATOM 597 C C . VAL A 1 77 ? 0.245 -8.284 -3.663 1.00 97.38 77 VAL A C 1
ATOM 599 O O . VAL A 1 77 ? 0.622 -8.979 -4.608 1.00 97.38 77 VAL A O 1
ATOM 602 N N . SER A 1 78 ? 0.355 -8.689 -2.392 1.00 96.75 78 SER A N 1
ATOM 603 C CA . SER A 1 78 ? 1.068 -9.907 -1.973 1.00 96.75 78 SER A CA 1
ATOM 604 C C . SER A 1 78 ? 0.472 -11.177 -2.579 1.00 96.75 78 SER A C 1
ATOM 606 O O . SER A 1 78 ? 1.205 -12.016 -3.094 1.00 96.75 78 SER A O 1
ATOM 608 N N . LYS A 1 79 ? -0.864 -11.316 -2.590 1.00 95.69 79 LYS A N 1
ATOM 609 C CA . LYS A 1 79 ? -1.536 -12.478 -3.207 1.00 95.69 79 LYS A CA 1
ATOM 610 C C . LYS A 1 79 ? -1.264 -12.591 -4.702 1.00 95.69 79 LYS A C 1
ATOM 612 O O . LYS A 1 79 ? -1.272 -13.690 -5.247 1.00 95.69 79 LYS A O 1
ATOM 617 N N . SER A 1 80 ? -1.083 -11.455 -5.365 1.00 94.56 80 SER A N 1
ATOM 618 C CA . SER A 1 80 ? -0.842 -11.394 -6.801 1.00 94.56 80 SER A CA 1
ATOM 619 C C . SER A 1 80 ? 0.640 -11.401 -7.175 1.00 94.56 80 SER A C 1
ATOM 621 O O . SER A 1 80 ? 0.943 -11.504 -8.362 1.00 94.56 80 SER A O 1
ATOM 623 N N . ASN A 1 81 ? 1.555 -11.327 -6.201 1.00 95.06 81 ASN A N 1
ATOM 624 C CA . ASN A 1 81 ? 2.986 -11.122 -6.433 1.00 95.06 81 ASN A CA 1
ATOM 625 C C . ASN A 1 81 ? 3.231 -9.951 -7.407 1.00 95.06 81 ASN A C 1
ATOM 627 O O . ASN A 1 81 ? 3.842 -10.103 -8.467 1.00 95.06 81 ASN A O 1
ATOM 631 N N . ALA A 1 82 ? 2.593 -8.823 -7.105 1.00 95.69 82 ALA A N 1
ATOM 632 C CA . ALA A 1 82 ? 2.717 -7.569 -7.836 1.00 95.69 82 ALA A CA 1
ATOM 633 C C . ALA A 1 82 ? 3.541 -6.573 -7.015 1.00 95.69 82 ALA A C 1
ATOM 635 O O . ALA A 1 82 ? 3.719 -6.775 -5.816 1.00 95.69 82 ALA A O 1
ATOM 636 N N . ASP A 1 83 ? 3.994 -5.490 -7.638 1.00 96.19 83 ASP A N 1
ATOM 637 C CA . ASP A 1 83 ? 4.692 -4.413 -6.925 1.00 96.19 83 ASP A CA 1
ATOM 638 C C . ASP A 1 83 ? 3.704 -3.357 -6.418 1.00 96.19 83 ASP A C 1
ATOM 640 O O . ASP A 1 83 ? 3.897 -2.754 -5.364 1.00 96.19 83 ASP A O 1
ATOM 644 N N . LEU A 1 84 ? 2.615 -3.143 -7.161 1.00 95.38 84 LEU A N 1
ATOM 645 C CA . LEU A 1 84 ? 1.584 -2.165 -6.832 1.00 95.38 84 LEU A CA 1
ATOM 646 C C . LEU A 1 84 ? 0.215 -2.550 -7.399 1.00 95.38 84 LEU A C 1
ATOM 648 O O . LEU A 1 84 ? 0.076 -3.458 -8.221 1.00 95.38 84 LEU A O 1
ATOM 652 N N . LEU A 1 85 ? -0.806 -1.827 -6.942 1.00 96.94 85 LEU A N 1
ATOM 653 C CA . LEU A 1 85 ? -2.193 -1.987 -7.362 1.00 96.94 85 LEU A CA 1
ATOM 654 C C . LEU A 1 85 ? -2.679 -0.696 -8.034 1.00 96.94 85 LEU A C 1
ATOM 656 O O . LEU A 1 85 ? -2.762 0.346 -7.387 1.00 96.94 85 LEU A O 1
ATOM 660 N N . ILE A 1 86 ? -3.004 -0.773 -9.322 1.00 96.69 86 ILE A N 1
ATOM 661 C CA . ILE A 1 86 ? -3.550 0.328 -10.120 1.00 96.69 86 ILE A CA 1
ATOM 662 C C . ILE A 1 86 ? -5.056 0.446 -9.886 1.00 96.69 86 ILE A C 1
ATOM 664 O O . ILE A 1 86 ? -5.765 -0.564 -9.830 1.00 96.69 86 ILE A O 1
ATOM 668 N N . GLU A 1 87 ? -5.520 1.693 -9.763 1.00 94.94 87 GLU A N 1
ATOM 669 C CA . GLU A 1 87 ? -6.923 2.071 -9.542 1.00 94.94 87 GLU A CA 1
ATOM 670 C C . GLU A 1 87 ? -7.611 1.255 -8.427 1.00 94.94 87 GLU A C 1
ATOM 672 O O . GLU A 1 87 ? -8.574 0.521 -8.675 1.00 94.94 87 GLU A O 1
ATOM 677 N N . PRO A 1 88 ? -7.124 1.347 -7.175 1.00 96.44 88 PRO A N 1
ATOM 678 C CA . PRO A 1 88 ? -7.724 0.629 -6.061 1.00 96.44 88 PRO A CA 1
ATOM 679 C C . PRO A 1 88 ? -9.115 1.188 -5.729 1.00 96.44 88 PRO A C 1
ATOM 681 O O . PRO A 1 88 ? -9.266 2.342 -5.327 1.00 96.44 88 PRO A O 1
ATOM 684 N N . ILE A 1 89 ? -10.136 0.339 -5.823 1.00 97.38 89 ILE A N 1
ATOM 685 C CA . ILE A 1 89 ? -11.509 0.643 -5.413 1.00 97.38 89 ILE A CA 1
ATOM 686 C C . ILE A 1 89 ? -11.780 -0.034 -4.074 1.00 97.38 89 ILE A C 1
ATOM 688 O O . ILE A 1 89 ? -11.676 -1.256 -3.958 1.00 97.38 89 ILE A O 1
ATOM 692 N N . TYR A 1 90 ? -12.163 0.752 -3.067 1.00 97.50 90 TYR A N 1
ATOM 693 C CA . TYR A 1 90 ? -12.456 0.249 -1.726 1.00 97.50 90 TYR A CA 1
ATOM 694 C C . TYR A 1 90 ? -13.951 0.059 -1.498 1.00 97.50 90 TYR A C 1
ATOM 696 O O . TYR A 1 90 ? -14.751 0.953 -1.759 1.00 97.50 90 TYR A O 1
ATOM 704 N N . THR A 1 91 ? -14.307 -1.070 -0.898 1.00 97.88 91 THR A N 1
ATOM 705 C CA . THR A 1 91 ? -15.623 -1.330 -0.314 1.00 97.88 91 THR A CA 1
ATOM 706 C C . THR A 1 91 ? -15.455 -1.557 1.182 1.00 97.88 91 THR A C 1
ATOM 708 O O . THR A 1 91 ? -14.671 -2.409 1.599 1.00 97.88 91 THR A O 1
ATOM 711 N N . ILE A 1 92 ? -16.178 -0.794 2.000 1.00 97.50 92 ILE A N 1
ATOM 712 C CA . ILE A 1 92 ? -16.110 -0.880 3.462 1.00 97.50 92 ILE A CA 1
ATOM 713 C C . ILE A 1 92 ? -17.462 -1.356 3.976 1.00 97.50 92 ILE A C 1
ATOM 715 O O . ILE A 1 92 ? -18.484 -0.733 3.711 1.00 97.50 92 ILE A O 1
ATOM 719 N N . THR A 1 93 ? -17.468 -2.454 4.722 1.00 97.38 93 THR A N 1
ATOM 720 C CA . THR A 1 93 ? -18.658 -2.977 5.403 1.00 97.38 93 THR A CA 1
ATOM 721 C C . THR A 1 93 ? -18.429 -2.928 6.904 1.00 97.38 93 THR A C 1
ATOM 723 O O . THR A 1 93 ? -17.438 -3.469 7.391 1.00 97.38 93 THR A O 1
ATOM 726 N N . THR A 1 94 ? -19.326 -2.291 7.651 1.00 96.62 94 THR A N 1
ATOM 727 C CA . THR A 1 94 ? -19.234 -2.181 9.111 1.00 96.62 94 THR A CA 1
ATOM 728 C C . THR A 1 94 ? -20.297 -3.037 9.792 1.00 96.62 94 THR A C 1
ATOM 730 O O . THR A 1 94 ? -21.410 -3.193 9.300 1.00 96.62 94 THR A O 1
ATOM 733 N N . SER A 1 95 ? -19.939 -3.614 10.936 1.00 94.19 95 SER A N 1
ATOM 734 C CA . SER A 1 95 ? -20.831 -4.382 11.800 1.00 94.19 95 SER A CA 1
ATOM 735 C C . SER A 1 95 ? -20.463 -4.095 13.254 1.00 94.19 95 SER A C 1
ATOM 737 O O . SER A 1 95 ? -19.496 -4.643 13.793 1.00 94.19 95 SER A O 1
ATOM 739 N N . GLY A 1 96 ? -21.218 -3.197 13.888 1.00 94.50 96 GLY A N 1
ATOM 740 C CA . GLY A 1 96 ? -20.914 -2.698 15.230 1.00 94.50 96 GLY A CA 1
ATOM 741 C C . GLY A 1 96 ? -19.558 -1.989 15.270 1.00 94.50 96 GLY A C 1
ATOM 742 O O . GLY A 1 96 ? -19.302 -1.079 14.487 1.00 94.50 96 GLY A O 1
ATOM 743 N N . SER A 1 97 ? -18.672 -2.423 16.169 1.00 95.12 97 SER A N 1
ATOM 744 C CA . SER A 1 97 ? -17.309 -1.886 16.305 1.00 95.12 97 SER A CA 1
ATOM 745 C C . SER A 1 97 ? -16.301 -2.473 15.312 1.00 95.12 97 SER A C 1
ATOM 747 O O . SER A 1 97 ? -15.131 -2.082 15.333 1.00 95.12 97 SER A O 1
ATOM 749 N N . LYS A 1 98 ? -16.724 -3.394 14.434 1.00 97.19 98 LYS A N 1
ATOM 750 C CA . LYS A 1 98 ? -15.849 -4.057 13.462 1.00 97.19 98 LYS A CA 1
ATOM 751 C C . LYS A 1 98 ? -16.116 -3.596 12.032 1.00 97.19 98 LYS A C 1
ATOM 753 O O . LYS A 1 98 ? -17.245 -3.276 11.670 1.00 97.19 98 LYS A O 1
ATOM 758 N N . ALA A 1 99 ? -15.072 -3.589 11.215 1.00 97.38 99 ALA A N 1
ATOM 759 C CA . ALA A 1 99 ? -15.116 -3.253 9.803 1.00 97.38 99 ALA A CA 1
ATOM 760 C C . ALA A 1 99 ? -14.379 -4.303 8.972 1.00 97.38 99 ALA A C 1
ATOM 762 O O . ALA A 1 99 ? -13.330 -4.807 9.372 1.00 97.38 99 ALA A O 1
ATOM 763 N N . THR A 1 100 ? -14.921 -4.579 7.791 1.00 98.00 100 THR A N 1
ATOM 764 C CA . THR A 1 100 ? -14.261 -5.313 6.713 1.00 98.00 100 THR A CA 1
ATOM 765 C C . THR A 1 100 ? -13.989 -4.333 5.583 1.00 98.00 100 THR A C 1
ATOM 767 O O . THR A 1 100 ? -14.922 -3.728 5.055 1.00 98.00 100 THR A O 1
ATOM 770 N N . VAL A 1 101 ? -12.724 -4.178 5.208 1.00 98.19 101 VAL A N 1
ATOM 771 C CA . VAL A 1 101 ? -12.310 -3.391 4.046 1.00 98.19 101 VAL A CA 1
ATOM 772 C C . VAL A 1 101 ? -11.907 -4.360 2.946 1.00 98.19 101 VAL A C 1
ATOM 774 O O . VAL A 1 101 ? -11.055 -5.217 3.156 1.00 98.19 101 VAL A O 1
ATOM 777 N N . THR A 1 102 ? -12.529 -4.231 1.781 1.00 98.06 102 THR A N 1
ATOM 778 C CA . THR A 1 102 ? -12.179 -4.960 0.560 1.00 98.06 102 THR A CA 1
ATOM 779 C C . THR A 1 102 ? -11.631 -3.963 -0.449 1.00 98.06 102 THR A C 1
ATOM 781 O O . THR A 1 102 ? -12.225 -2.903 -0.630 1.00 98.06 102 THR A O 1
ATOM 784 N N . VAL A 1 103 ? -10.519 -4.286 -1.100 1.00 98.38 103 VAL A N 1
ATOM 785 C CA . VAL A 1 103 ? -9.960 -3.502 -2.204 1.00 98.38 103 VAL A CA 1
ATOM 786 C C . VAL A 1 103 ? -9.899 -4.358 -3.457 1.00 98.38 103 VAL A C 1
ATOM 788 O O . VAL A 1 103 ? -9.517 -5.527 -3.390 1.00 98.38 103 VAL A O 1
ATOM 791 N N . VAL A 1 104 ? -10.271 -3.772 -4.591 1.00 98.06 104 VAL A N 1
ATOM 792 C CA . VAL A 1 104 ? -10.166 -4.397 -5.909 1.00 98.06 104 VAL A CA 1
ATOM 793 C C . VAL A 1 104 ? -9.438 -3.443 -6.848 1.00 98.06 104 VAL A C 1
ATOM 795 O O . VAL A 1 104 ? -9.784 -2.268 -6.911 1.00 98.06 104 VAL A O 1
ATOM 798 N N . GLY A 1 105 ? -8.458 -3.946 -7.593 1.00 97.31 105 GLY A N 1
ATOM 799 C CA . GLY A 1 105 ? -7.713 -3.159 -8.578 1.00 97.31 105 GLY A CA 1
ATOM 800 C C . GLY A 1 105 ? -6.922 -4.045 -9.533 1.00 97.31 105 GLY A C 1
ATOM 801 O O . GLY A 1 105 ? -7.005 -5.275 -9.453 1.00 97.31 105 GLY A O 1
ATOM 802 N N . TRP A 1 106 ? -6.164 -3.434 -10.438 1.00 98.06 106 TRP A N 1
ATOM 803 C CA . TRP A 1 106 ? -5.319 -4.154 -11.390 1.00 98.06 106 TRP A CA 1
ATOM 804 C C . TRP A 1 106 ? -3.895 -4.273 -10.847 1.00 98.06 106 TRP A C 1
ATOM 806 O O . TRP A 1 106 ? -3.265 -3.254 -10.569 1.00 98.06 106 TRP A O 1
ATOM 816 N N . PRO A 1 107 ? -3.365 -5.490 -10.662 1.00 97.44 107 PRO A N 1
ATOM 817 C CA . PRO A 1 107 ? -1.999 -5.648 -10.191 1.00 97.44 107 PRO A CA 1
ATOM 818 C C . PRO A 1 107 ? -1.020 -5.268 -11.305 1.00 97.44 107 PRO A C 1
ATOM 820 O O . PRO A 1 107 ? -1.234 -5.622 -12.471 1.00 97.44 107 PRO A O 1
ATOM 823 N N . ALA A 1 108 ? 0.061 -4.584 -10.941 1.00 97.19 108 ALA A N 1
ATOM 824 C CA . ALA A 1 108 ? 1.099 -4.176 -11.876 1.00 97.19 108 ALA A CA 1
ATOM 825 C C . ALA A 1 108 ? 2.505 -4.436 -11.327 1.00 97.19 108 ALA A C 1
ATOM 827 O O . ALA A 1 108 ? 2.728 -4.426 -10.112 1.00 97.19 108 ALA A O 1
ATOM 828 N N . ASN A 1 109 ? 3.444 -4.658 -12.244 1.00 97.00 109 ASN A N 1
ATOM 829 C CA . ASN A 1 109 ? 4.863 -4.805 -11.947 1.00 97.00 109 ASN A CA 1
ATOM 830 C C . ASN A 1 109 ? 5.685 -3.756 -12.690 1.00 97.00 109 ASN A C 1
ATOM 832 O O . ASN A 1 109 ? 5.357 -3.385 -13.819 1.00 97.00 109 ASN A O 1
ATOM 836 N N . TYR A 1 110 ? 6.773 -3.317 -12.068 1.00 95.50 110 TYR A N 1
ATOM 837 C CA . TYR A 1 110 ? 7.740 -2.447 -12.725 1.00 95.50 110 TYR A CA 1
ATOM 838 C C . TYR A 1 110 ? 8.600 -3.237 -13.713 1.00 95.50 110 TYR A C 1
ATOM 840 O O . TYR A 1 110 ? 9.070 -4.335 -13.405 1.00 95.50 110 TYR A O 1
ATOM 848 N N . ARG A 1 111 ? 8.860 -2.664 -14.891 1.00 93.50 111 ARG A N 1
ATOM 849 C CA . ARG A 1 111 ? 9.746 -3.228 -15.916 1.00 93.50 111 ARG A CA 1
ATOM 850 C C . ARG A 1 111 ? 10.590 -2.157 -16.589 1.00 93.50 111 ARG A C 1
ATOM 852 O O . ARG A 1 111 ? 10.226 -0.996 -16.630 1.00 93.50 111 ARG A O 1
ATOM 859 N N . ASN A 1 112 ? 11.707 -2.577 -17.181 1.00 90.75 112 ASN A N 1
ATOM 860 C CA . ASN A 1 112 ? 12.526 -1.733 -18.060 1.00 90.75 112 ASN A CA 1
ATOM 861 C C . ASN A 1 112 ? 12.967 -0.408 -17.417 1.00 90.75 112 ASN A C 1
ATOM 863 O O . ASN A 1 112 ? 12.781 0.670 -17.979 1.00 90.75 112 ASN A O 1
ATOM 867 N N . PHE A 1 113 ? 13.582 -0.491 -16.239 1.00 90.69 113 PHE A N 1
ATOM 868 C CA . PHE A 1 113 ? 14.198 0.667 -15.604 1.00 90.69 113 PHE A CA 1
ATOM 869 C C . PHE A 1 113 ? 15.265 1.283 -16.521 1.00 90.69 113 PHE A C 1
ATOM 871 O O . PHE A 1 113 ? 16.288 0.656 -16.800 1.00 90.69 113 PHE A O 1
ATOM 878 N N . LYS A 1 114 ? 15.035 2.514 -16.980 1.00 89.56 114 LYS A N 1
ATOM 879 C CA . LYS A 1 114 ? 15.933 3.251 -17.875 1.00 89.56 114 LYS A CA 1
ATOM 880 C C . LYS A 1 114 ? 16.159 4.668 -17.364 1.00 89.56 114 LYS A C 1
ATOM 882 O O . LYS A 1 114 ? 15.267 5.279 -16.778 1.00 89.56 114 LYS A O 1
ATOM 887 N N . GLN A 1 115 ? 17.356 5.205 -17.587 1.00 87.19 115 GLN A N 1
ATOM 888 C CA . GLN A 1 115 ? 17.605 6.620 -17.320 1.00 87.19 115 GLN A CA 1
ATOM 889 C C . GLN A 1 115 ? 16.764 7.469 -18.271 1.00 87.19 115 GLN A C 1
ATOM 891 O O . GLN A 1 115 ? 16.642 7.151 -19.456 1.00 87.19 115 GLN A O 1
ATOM 896 N N . MET A 1 116 ? 16.173 8.533 -17.736 1.00 82.44 116 MET A N 1
ATOM 897 C CA . MET A 1 116 ? 15.395 9.478 -18.524 1.00 82.44 116 MET A CA 1
ATOM 898 C C . MET A 1 116 ? 16.263 10.122 -19.601 1.00 82.44 116 MET A C 1
ATOM 900 O O . MET A 1 116 ? 17.330 10.661 -19.311 1.00 82.44 116 MET A O 1
ATOM 904 N N . THR A 1 117 ? 15.784 10.092 -20.841 1.00 82.38 117 THR A N 1
ATOM 905 C CA . THR A 1 117 ? 16.418 10.790 -21.960 1.00 82.38 117 THR A CA 1
ATOM 906 C C . THR A 1 117 ? 15.645 12.057 -22.309 1.00 82.38 117 THR A C 1
ATOM 908 O O . THR A 1 117 ? 14.481 12.214 -21.941 1.00 82.38 117 THR A O 1
ATOM 911 N N . VAL A 1 118 ? 16.261 12.958 -23.080 1.00 78.31 118 VAL A N 1
ATOM 912 C CA . VAL A 1 118 ? 15.602 14.195 -23.541 1.00 78.31 118 VAL A CA 1
ATOM 913 C C . VAL A 1 118 ? 14.315 13.894 -24.326 1.00 78.31 118 VAL A C 1
ATOM 915 O O . VAL A 1 118 ? 13.358 14.660 -24.238 1.00 78.31 118 VAL A O 1
ATOM 918 N N . ALA A 1 119 ? 14.243 12.757 -25.024 1.00 77.69 119 ALA A N 1
ATOM 919 C CA . ALA A 1 119 ? 13.040 12.335 -25.740 1.00 77.69 119 ALA A CA 1
ATOM 920 C C . ALA A 1 119 ? 11.860 11.984 -24.809 1.00 77.69 119 ALA A C 1
ATOM 922 O O . ALA A 1 119 ? 10.709 12.156 -25.199 1.00 77.69 119 ALA A O 1
ATOM 923 N N . ASP A 1 120 ? 12.119 11.548 -23.571 1.00 73.25 120 ASP A N 1
ATOM 924 C CA . ASP A 1 120 ? 11.068 11.212 -22.599 1.00 73.25 120 ASP A CA 1
ATOM 925 C C . ASP A 1 120 ? 10.463 12.471 -21.924 1.00 73.25 120 ASP A C 1
ATOM 927 O O . ASP A 1 120 ? 9.401 12.410 -21.298 1.00 73.25 120 ASP A O 1
ATOM 931 N N . THR A 1 121 ? 11.106 13.637 -22.084 1.00 76.50 121 THR A N 1
ATOM 932 C CA . THR A 1 121 ? 10.728 14.907 -21.433 1.00 76.50 121 THR A CA 1
ATOM 933 C C . THR A 1 121 ? 9.322 15.373 -21.814 1.00 76.50 121 THR A C 1
ATOM 935 O O . THR A 1 121 ? 8.614 15.937 -20.983 1.00 76.50 121 THR A O 1
ATOM 938 N N . THR A 1 122 ? 8.877 15.121 -23.048 1.00 75.69 122 THR A N 1
ATOM 939 C CA . THR A 1 122 ? 7.551 15.547 -23.524 1.00 75.69 122 THR A CA 1
ATOM 940 C C . THR A 1 122 ? 6.422 14.872 -22.746 1.00 75.69 122 THR A C 1
ATOM 942 O O . THR A 1 122 ? 5.482 15.546 -22.331 1.00 75.69 122 THR A O 1
ATOM 945 N N . VAL A 1 123 ? 6.535 13.565 -22.483 1.00 74.06 123 VAL A N 1
ATOM 946 C CA . VAL A 1 123 ? 5.529 12.807 -21.719 1.00 74.06 123 VAL A CA 1
ATOM 947 C C . VAL A 1 123 ? 5.493 13.279 -20.267 1.00 74.06 123 VAL A C 1
ATOM 949 O O . VAL A 1 123 ? 4.418 13.432 -19.691 1.00 74.06 123 VAL A O 1
ATOM 952 N N . LEU A 1 124 ? 6.658 13.580 -19.689 1.00 72.62 124 LEU A N 1
ATOM 953 C CA . LEU A 1 124 ? 6.741 14.091 -18.325 1.00 72.62 124 LEU A CA 1
ATOM 954 C C . LEU A 1 124 ? 6.113 15.483 -18.191 1.00 72.62 124 LEU A C 1
ATOM 956 O O . LEU A 1 124 ? 5.362 15.710 -17.249 1.00 72.62 124 LEU A O 1
ATOM 960 N N . ILE A 1 125 ? 6.365 16.396 -19.135 1.00 73.44 125 ILE A N 1
ATOM 961 C CA . ILE A 1 125 ? 5.744 17.732 -19.132 1.00 73.44 125 ILE A CA 1
ATOM 962 C C . ILE A 1 125 ? 4.215 17.615 -19.190 1.00 73.44 125 ILE A C 1
ATOM 964 O O . ILE A 1 125 ? 3.523 18.302 -18.442 1.00 73.44 125 ILE A O 1
ATOM 968 N N . MET A 1 126 ? 3.687 16.715 -20.026 1.00 72.38 126 MET A N 1
ATOM 969 C CA . MET A 1 126 ? 2.244 16.473 -20.122 1.00 72.38 126 MET A CA 1
ATOM 970 C C . MET A 1 126 ? 1.668 15.900 -18.818 1.00 72.38 126 MET A C 1
ATOM 972 O O . MET A 1 126 ? 0.648 16.388 -18.337 1.00 72.38 126 MET A O 1
ATOM 976 N N . ALA A 1 127 ? 2.345 14.925 -18.205 1.00 72.31 127 ALA A N 1
ATOM 977 C CA . ALA A 1 127 ? 1.915 14.337 -16.936 1.00 72.31 127 ALA A CA 1
ATOM 978 C C . ALA A 1 127 ? 1.942 15.350 -15.774 1.00 72.31 127 ALA A C 1
ATOM 980 O O . ALA A 1 127 ? 1.047 15.361 -14.930 1.00 72.31 127 ALA A O 1
ATOM 981 N N . VAL A 1 128 ? 2.952 16.225 -15.731 1.00 72.44 128 VAL A N 1
ATOM 982 C CA . VAL A 1 128 ? 3.068 17.280 -14.712 1.00 72.44 128 VAL A CA 1
ATOM 983 C C . VAL A 1 128 ? 1.969 18.333 -14.874 1.00 72.44 128 VAL A C 1
ATOM 985 O O . VAL A 1 128 ? 1.403 18.768 -13.871 1.00 72.44 128 VAL A O 1
ATOM 988 N N . ASP A 1 129 ? 1.622 18.718 -16.105 1.00 74.31 129 ASP A N 1
ATOM 989 C CA . ASP A 1 129 ? 0.511 19.644 -16.365 1.00 74.31 129 ASP A CA 1
ATOM 990 C C . ASP A 1 129 ? -0.830 19.068 -15.877 1.00 74.31 129 ASP A C 1
ATOM 992 O O . ASP A 1 129 ? -1.610 19.764 -15.225 1.00 74.31 129 ASP A O 1
ATOM 996 N N . GLU A 1 130 ? -1.071 17.776 -16.097 1.00 68.25 130 GLU A N 1
ATOM 997 C CA . GLU A 1 130 ? -2.287 17.094 -15.644 1.00 68.25 130 GLU A CA 1
ATOM 998 C C . GLU A 1 130 ? -2.351 16.959 -14.112 1.00 68.25 130 GLU A C 1
ATOM 1000 O O . GLU A 1 130 ? -3.375 17.267 -13.496 1.00 68.25 130 GLU A O 1
ATOM 1005 N N . LEU A 1 131 ? -1.228 16.623 -13.467 1.00 63.59 131 LEU A N 1
ATOM 1006 C CA . LEU A 1 131 ? -1.107 16.610 -12.004 1.00 63.59 131 LEU A CA 1
ATOM 1007 C C . LEU A 1 131 ? -1.272 18.006 -11.383 1.00 63.59 131 LEU A C 1
ATOM 1009 O O . LEU A 1 131 ? -1.780 18.117 -10.269 1.00 63.59 131 LEU A O 1
ATOM 1013 N N . SER A 1 132 ? -0.891 19.074 -12.092 1.00 65.94 132 SER A N 1
ATOM 1014 C CA . SER A 1 132 ? -1.065 20.453 -11.615 1.00 65.94 132 SER A CA 1
ATOM 1015 C C . SER A 1 132 ? -2.529 20.915 -11.604 1.00 65.94 132 SER A C 1
ATOM 1017 O O . SER A 1 132 ? -2.894 21.804 -10.832 1.00 65.94 132 SER A O 1
ATOM 1019 N N . LYS A 1 133 ? -3.374 20.294 -12.438 1.00 66.00 133 LYS A N 1
ATOM 1020 C CA . LYS A 1 133 ? -4.809 20.593 -12.565 1.00 66.00 133 LYS A CA 1
ATOM 1021 C C . LYS A 1 133 ? -5.676 19.757 -11.626 1.00 66.00 133 LYS A C 1
ATOM 1023 O O . LYS A 1 133 ? -6.828 20.122 -11.382 1.00 66.00 133 LYS A O 1
ATOM 1028 N N . ALA A 1 134 ? -5.147 18.658 -11.088 1.00 55.53 134 ALA A N 1
ATOM 1029 C CA . ALA A 1 134 ? -5.845 17.858 -10.094 1.00 55.53 134 ALA A CA 1
ATOM 1030 C C . ALA A 1 134 ? -6.029 18.661 -8.785 1.00 55.53 134 ALA A C 1
ATOM 1032 O O . ALA A 1 134 ? -5.097 19.332 -8.331 1.00 55.53 134 ALA A O 1
ATOM 1033 N N . PRO A 1 135 ? -7.214 18.619 -8.147 1.00 50.16 135 PRO A N 1
ATOM 1034 C CA . PRO A 1 135 ? -7.424 19.289 -6.870 1.00 50.16 135 PRO A CA 1
ATOM 1035 C C . PRO A 1 135 ? -6.463 18.709 -5.825 1.00 50.16 135 PRO A C 1
ATOM 1037 O O . PRO A 1 135 ? -6.430 17.497 -5.607 1.00 50.16 135 PRO A O 1
ATOM 1040 N N . LYS A 1 136 ? -5.670 19.583 -5.192 1.00 47.81 136 LYS A N 1
ATOM 1041 C CA . LYS A 1 136 ? -4.713 19.210 -4.142 1.00 47.81 136 LYS A CA 1
ATOM 1042 C C . LYS A 1 136 ? -5.403 18.377 -3.059 1.00 47.81 136 LYS A C 1
ATOM 1044 O O . LYS A 1 136 ? -6.534 18.664 -2.662 1.00 47.81 136 LYS A O 1
ATOM 1049 N N . SER A 1 137 ? -4.710 17.323 -2.641 1.00 50.47 137 SER A N 1
ATOM 1050 C CA . SER A 1 137 ? -5.210 16.237 -1.807 1.00 50.47 137 SER A CA 1
ATOM 1051 C C . SER A 1 137 ? -5.866 16.704 -0.502 1.00 50.47 137 SER A C 1
ATOM 1053 O O . SER A 1 137 ? -5.543 17.740 0.081 1.00 50.47 137 SER A O 1
ATOM 1055 N N . VAL A 1 138 ? -6.792 15.865 -0.034 1.00 55.31 138 VAL A N 1
ATOM 1056 C CA . VAL A 1 138 ? -7.602 15.969 1.194 1.00 55.31 138 VAL A CA 1
ATOM 1057 C C . VAL A 1 138 ? -6.788 16.337 2.453 1.00 55.31 138 VAL A C 1
ATOM 1059 O O . VAL A 1 138 ? -7.332 16.925 3.390 1.00 55.31 138 VAL A O 1
ATOM 1062 N N . ASP A 1 139 ? -5.482 16.074 2.462 1.00 55.00 139 ASP A N 1
ATOM 1063 C CA . ASP A 1 139 ? -4.590 16.332 3.595 1.00 55.00 139 ASP A CA 1
ATOM 1064 C C . ASP A 1 139 ? -4.303 17.827 3.821 1.00 55.00 139 ASP A C 1
ATOM 1066 O O . ASP A 1 139 ? -4.206 18.272 4.967 1.00 55.00 139 ASP A O 1
ATOM 1070 N N . GLU A 1 140 ? -4.250 18.649 2.767 1.00 52.53 140 GLU A N 1
ATOM 1071 C CA . GLU A 1 140 ? -3.972 20.088 2.910 1.00 52.53 140 GLU A CA 1
ATOM 1072 C C . GLU A 1 140 ? -5.163 20.838 3.542 1.00 52.53 140 GLU A C 1
ATOM 1074 O O . GLU A 1 140 ? -4.986 21.769 4.336 1.00 52.53 140 GLU A O 1
ATOM 1079 N N . GLN A 1 141 ? -6.391 20.365 3.295 1.00 52.75 141 GLN A N 1
ATOM 1080 C CA . GLN A 1 141 ? -7.606 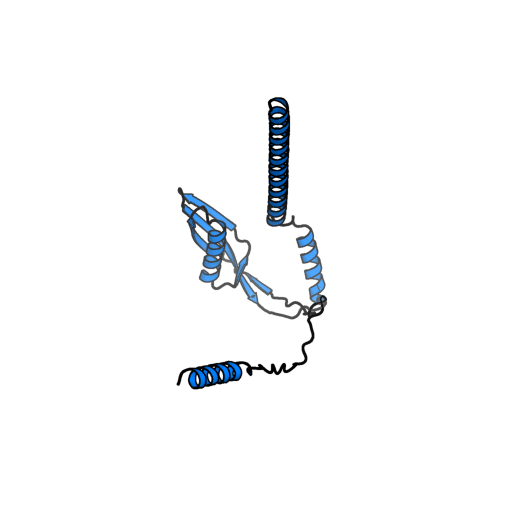20.897 3.923 1.00 52.75 141 GLN A CA 1
ATOM 1081 C C . GLN A 1 141 ? -7.731 20.470 5.394 1.00 52.75 141 GLN A C 1
ATOM 1083 O O . GLN A 1 141 ? -8.125 21.280 6.236 1.00 52.75 141 GLN A O 1
ATOM 1088 N N . ALA A 1 142 ? -7.334 19.240 5.737 1.00 54.75 142 ALA A N 1
ATOM 1089 C CA . ALA A 1 142 ? -7.319 18.768 7.123 1.00 54.75 142 ALA A CA 1
ATOM 1090 C C . ALA A 1 142 ? -6.334 19.574 7.992 1.00 54.75 142 ALA A C 1
ATOM 1092 O O . ALA A 1 142 ? -6.663 19.964 9.117 1.00 54.75 142 ALA A O 1
ATOM 1093 N N . ILE A 1 143 ? -5.165 19.917 7.441 1.00 57.56 143 ILE A N 1
ATOM 1094 C CA . ILE A 1 143 ? -4.153 20.735 8.126 1.00 57.56 143 ILE A CA 1
ATOM 1095 C C . ILE A 1 143 ? -4.644 22.178 8.330 1.00 57.56 143 ILE A C 1
ATOM 1097 O O . ILE A 1 143 ? -4.418 22.765 9.394 1.00 57.56 143 ILE A O 1
ATOM 1101 N N . ALA A 1 144 ? -5.342 22.762 7.350 1.00 61.03 144 ALA A N 1
ATOM 1102 C CA . ALA A 1 144 ? -5.911 24.106 7.474 1.00 61.03 144 ALA A CA 1
ATOM 1103 C C . ALA A 1 144 ? -7.009 24.176 8.555 1.00 61.03 144 ALA A C 1
ATOM 1105 O O . ALA A 1 144 ? -7.039 25.116 9.355 1.00 61.03 144 ALA A O 1
ATOM 1106 N N . VAL A 1 145 ? -7.856 23.144 8.642 1.00 61.44 145 VAL A N 1
ATOM 1107 C CA . VAL A 1 145 ? -8.918 23.036 9.655 1.00 61.44 145 VAL A CA 1
ATOM 1108 C C . VAL A 1 145 ? -8.341 22.819 11.061 1.00 61.44 145 VAL A C 1
ATOM 1110 O O . VAL A 1 145 ? -8.824 23.419 12.025 1.00 61.44 145 VAL A O 1
ATOM 1113 N N . GLU A 1 146 ? -7.275 22.025 11.215 1.00 67.25 146 GLU A N 1
ATOM 1114 C CA . GLU A 1 146 ? -6.624 21.839 12.520 1.00 67.25 146 GLU A CA 1
ATOM 1115 C C . GLU A 1 146 ? -5.960 23.133 13.026 1.00 67.25 146 GLU A C 1
ATOM 1117 O O . GLU A 1 146 ? -6.072 23.471 14.212 1.00 67.25 146 GLU A O 1
ATOM 1122 N N . LYS A 1 147 ? -5.320 23.899 12.131 1.00 64.81 147 LYS A N 1
ATOM 1123 C CA . LYS A 1 147 ? -4.705 25.191 12.475 1.00 64.81 147 LYS A CA 1
ATOM 1124 C C . LYS A 1 147 ? -5.747 26.229 12.908 1.00 64.81 147 LYS A C 1
ATOM 1126 O O . LYS A 1 147 ? -5.538 26.896 13.925 1.00 64.81 147 LYS A O 1
ATOM 1131 N N . ASP A 1 148 ? -6.885 26.322 12.218 1.00 69.81 148 ASP A N 1
ATOM 1132 C CA . ASP A 1 148 ? -7.974 27.241 12.588 1.00 69.81 148 ASP A CA 1
ATOM 1133 C C . ASP A 1 148 ? -8.609 26.869 13.944 1.00 69.81 148 ASP A C 1
ATOM 1135 O O . ASP A 1 148 ? -8.839 27.726 14.804 1.00 69.81 148 ASP A O 1
ATOM 1139 N N . ASN A 1 149 ? -8.793 25.572 14.208 1.00 71.62 149 ASN A N 1
ATOM 1140 C CA . ASN A 1 149 ? -9.325 25.092 15.485 1.00 71.62 149 ASN A CA 1
ATOM 1141 C C . ASN A 1 149 ? -8.377 25.360 16.667 1.00 71.62 149 ASN A C 1
ATOM 1143 O O . ASN A 1 149 ? -8.832 25.767 17.744 1.00 71.62 149 ASN A O 1
ATOM 1147 N N . LYS A 1 150 ? -7.057 25.205 16.482 1.00 68.38 150 LYS A N 1
ATOM 1148 C CA . LYS A 1 150 ? -6.057 25.561 17.507 1.00 68.38 150 LYS A CA 1
ATOM 1149 C C . LYS A 1 150 ? -6.042 27.069 17.778 1.00 68.38 150 LYS A C 1
ATOM 1151 O O . LYS A 1 150 ? -6.074 27.471 18.944 1.00 68.38 150 LYS A O 1
ATOM 1156 N N . ALA A 1 151 ? -6.103 27.900 16.735 1.00 70.31 151 ALA A N 1
ATOM 1157 C CA . ALA A 1 151 ? -6.154 29.357 16.870 1.00 70.31 151 ALA A CA 1
ATOM 1158 C C . ALA A 1 151 ? -7.425 29.835 17.603 1.00 70.31 151 ALA A C 1
ATOM 1160 O O . ALA A 1 151 ? -7.358 30.693 18.490 1.00 70.31 151 ALA A O 1
ATOM 1161 N N . LYS A 1 152 ? -8.589 29.240 17.303 1.00 68.56 152 LYS A N 1
ATOM 1162 C CA . LYS A 1 152 ? -9.853 29.523 18.007 1.00 68.56 152 LYS A CA 1
ATOM 1163 C C . LYS A 1 152 ? -9.802 29.111 19.480 1.00 68.56 152 LYS A C 1
ATOM 1165 O O . LYS A 1 152 ? -10.250 29.873 20.341 1.00 68.56 152 LYS A O 1
ATOM 1170 N N . LYS A 1 153 ? -9.211 27.953 19.796 1.00 72.88 153 LYS A N 1
ATOM 1171 C CA . LYS A 1 153 ? -9.049 27.475 21.180 1.00 72.88 153 LYS A CA 1
ATOM 1172 C C . LYS A 1 153 ? -8.143 28.400 22.001 1.00 72.88 153 LYS A C 1
ATOM 1174 O O . LYS A 1 153 ? -8.487 28.734 23.133 1.00 72.88 153 LYS A O 1
ATOM 1179 N N . GLN A 1 154 ? -7.044 28.879 21.416 1.00 71.62 154 GLN A N 1
ATOM 1180 C CA . GLN A 1 154 ? -6.116 29.800 22.078 1.00 71.62 154 GLN A CA 1
ATOM 1181 C C . GLN A 1 154 ? -6.762 31.166 22.364 1.00 71.62 154 GLN A C 1
ATOM 1183 O O . GLN A 1 154 ? -6.651 31.680 23.477 1.00 71.62 154 GLN A O 1
ATOM 1188 N N . LYS A 1 155 ? -7.536 31.714 21.414 1.00 72.75 155 LYS A N 1
ATOM 1189 C CA . LYS A 1 155 ? -8.306 32.955 21.626 1.00 72.75 155 LYS A CA 1
ATOM 1190 C C . LYS A 1 155 ? -9.370 32.812 22.719 1.00 72.75 155 LYS A C 1
ATOM 1192 O O . LYS A 1 155 ? -9.593 33.753 23.481 1.00 72.75 155 LYS A O 1
ATOM 1197 N N . LYS A 1 156 ? -10.016 31.645 22.827 1.00 74.50 156 LYS A N 1
ATOM 1198 C CA . LYS A 1 156 ? -11.010 31.375 23.879 1.00 74.50 156 LYS A CA 1
ATOM 1199 C C . LYS A 1 156 ? -10.364 31.321 25.268 1.00 74.50 156 LYS A C 1
ATOM 1201 O O . LYS A 1 156 ? -10.891 31.940 26.186 1.00 74.50 156 LYS A O 1
ATOM 1206 N N . MET A 1 157 ? -9.207 30.665 25.406 1.00 66.19 157 MET A N 1
ATOM 1207 C CA . MET A 1 157 ? -8.463 30.614 26.676 1.00 66.19 157 MET A CA 1
ATOM 1208 C C . MET A 1 157 ? -7.953 31.996 27.106 1.00 66.19 157 MET A C 1
ATOM 1210 O O . MET A 1 157 ? -8.081 32.351 28.275 1.00 66.19 157 MET A O 1
ATOM 1214 N N . ALA A 1 158 ? -7.467 32.816 26.167 1.00 73.38 158 ALA A N 1
ATOM 1215 C CA . ALA A 1 158 ? -7.035 34.182 26.466 1.00 73.38 158 ALA A CA 1
ATOM 1216 C C . ALA A 1 158 ? -8.183 35.060 27.001 1.00 73.38 158 ALA A C 1
ATOM 1218 O O . ALA A 1 158 ? -8.000 35.789 27.973 1.00 73.38 158 ALA A O 1
ATOM 1219 N N . ARG A 1 159 ? -9.392 34.954 26.425 1.00 74.06 159 ARG A N 1
ATOM 1220 C CA . ARG A 1 159 ? -10.568 35.698 26.916 1.00 74.06 159 ARG A CA 1
ATOM 1221 C C . ARG A 1 159 ? -10.977 35.293 28.331 1.00 74.06 159 ARG A C 1
ATOM 1223 O O . ARG A 1 159 ? -11.306 36.165 29.125 1.00 74.06 159 ARG A O 1
ATOM 1230 N N . VAL A 1 160 ? -10.934 34.000 28.658 1.00 76.25 160 VAL A N 1
ATOM 1231 C CA . VAL A 1 160 ? -11.258 33.516 30.014 1.00 76.25 160 VAL A CA 1
ATOM 1232 C C . VAL A 1 160 ? -10.265 34.065 31.040 1.00 76.25 160 VAL A C 1
ATOM 1234 O O . VAL A 1 160 ? -10.670 34.503 32.114 1.00 76.25 160 VAL A O 1
ATOM 1237 N N . LEU A 1 161 ? -8.978 34.109 30.692 1.00 75.62 161 LEU A N 1
ATOM 1238 C CA . LEU A 1 161 ? -7.925 34.578 31.592 1.00 75.62 161 LEU A CA 1
ATOM 1239 C C . LEU A 1 161 ? -8.031 36.087 31.887 1.00 75.62 161 LEU A C 1
ATOM 1241 O O . LEU A 1 161 ? -7.846 36.503 33.027 1.00 75.62 161 LEU A O 1
ATOM 1245 N N . VAL A 1 162 ? -8.413 36.895 30.889 1.00 79.38 162 VAL A N 1
ATOM 1246 C CA . VAL A 1 162 ? -8.670 38.339 31.064 1.00 79.38 162 VAL A CA 1
ATOM 1247 C C . VAL A 1 162 ? -9.878 38.592 31.967 1.00 79.38 162 VAL A C 1
ATOM 1249 O O . VAL A 1 162 ? -9.811 39.445 32.849 1.00 79.38 162 VAL A O 1
ATOM 1252 N N . VAL A 1 163 ? -10.966 37.834 31.793 1.00 79.62 163 VAL A N 1
ATOM 1253 C CA . VAL A 1 163 ? -12.155 37.960 32.654 1.00 79.62 163 VAL A CA 1
ATOM 1254 C C . VAL A 1 163 ? -11.815 37.595 34.099 1.00 79.62 163 VAL A C 1
ATOM 1256 O O . VAL A 1 163 ? -12.202 38.315 35.016 1.00 79.62 163 VAL A O 1
ATOM 1259 N N . TYR A 1 164 ? -11.041 36.528 34.310 1.00 76.81 164 TYR A N 1
ATOM 1260 C CA . TYR A 1 164 ? -10.633 36.107 35.649 1.00 76.81 164 TYR A CA 1
ATOM 1261 C C . TYR A 1 164 ? -9.760 37.157 36.353 1.00 76.81 164 TYR A C 1
ATOM 1263 O O . TYR A 1 164 ? -10.027 37.510 37.500 1.00 76.81 164 TYR A O 1
ATOM 1271 N N . LEU A 1 165 ? -8.763 37.718 35.659 1.00 76.62 165 LEU A N 1
ATOM 1272 C CA . LEU A 1 165 ? -7.921 38.786 36.210 1.00 76.62 165 LEU A CA 1
ATOM 1273 C C . LEU A 1 165 ? -8.722 40.057 36.528 1.00 76.62 165 LEU A C 1
ATOM 1275 O O . LEU A 1 165 ? -8.474 40.686 37.555 1.00 76.62 165 LEU A O 1
ATOM 1279 N N . GLY A 1 166 ? -9.713 40.402 35.701 1.00 74.81 166 GLY A N 1
ATOM 1280 C CA . GLY A 1 166 ? -10.620 41.520 35.970 1.00 74.81 166 GLY A CA 1
ATOM 1281 C C . GLY A 1 166 ? -11.444 41.319 37.244 1.00 74.81 166 GLY A C 1
ATOM 1282 O O . GLY A 1 166 ? -11.527 42.224 38.071 1.00 74.81 166 GLY A O 1
ATOM 1283 N N . ILE A 1 167 ? -11.993 40.118 37.451 1.00 78.44 167 ILE A N 1
ATOM 1284 C CA . ILE A 1 167 ? -12.757 39.786 38.664 1.00 78.44 167 ILE A CA 1
ATOM 1285 C C . ILE A 1 167 ? -11.856 39.834 39.908 1.00 78.44 167 ILE A C 1
ATOM 1287 O O . ILE A 1 167 ? -12.252 40.399 40.926 1.00 78.44 167 ILE A O 1
ATOM 1291 N N . MET A 1 168 ? -10.630 39.309 39.824 1.00 75.75 168 MET A N 1
ATOM 1292 C CA . MET A 1 168 ? -9.671 39.344 40.936 1.00 75.75 168 MET A CA 1
ATOM 1293 C C . MET A 1 168 ? -9.244 40.774 41.298 1.00 75.75 168 MET A C 1
ATOM 1295 O O . MET A 1 168 ? -9.118 41.092 42.479 1.00 75.75 168 MET A O 1
ATOM 1299 N N . ALA A 1 169 ? -9.064 41.652 40.307 1.00 74.81 169 ALA A N 1
ATOM 1300 C CA . ALA A 1 169 ? -8.735 43.057 40.541 1.00 74.81 169 ALA A CA 1
ATOM 1301 C C . ALA A 1 169 ? -9.885 43.807 41.232 1.00 74.81 169 ALA A C 1
ATOM 1303 O O . ALA A 1 169 ? -9.652 44.536 42.193 1.00 74.81 169 ALA A O 1
ATOM 1304 N N . VAL A 1 170 ? -11.131 43.584 40.801 1.00 77.75 170 VAL A N 1
ATOM 1305 C CA . VAL A 1 170 ? -12.314 44.175 41.450 1.00 77.75 170 VAL A CA 1
ATOM 1306 C C . VAL A 1 170 ? -12.471 43.649 42.880 1.00 77.75 170 VAL A C 1
ATOM 1308 O O . VAL A 1 170 ? -12.734 44.431 43.790 1.00 77.75 170 VAL A O 1
ATOM 1311 N N . GLY A 1 171 ? -12.237 42.352 43.105 1.00 71.62 171 GLY A N 1
ATOM 1312 C CA . GLY A 1 171 ? -12.249 41.758 44.444 1.00 71.62 171 GLY A CA 1
ATOM 1313 C C . GLY A 1 171 ? -11.219 42.384 45.390 1.00 71.62 171 GLY A C 1
ATOM 1314 O O . GLY A 1 171 ? -11.548 42.677 46.536 1.00 71.62 171 GLY A O 1
ATOM 1315 N N . LEU A 1 172 ? -10.003 42.658 44.906 1.00 74.94 172 LEU A N 1
ATOM 1316 C CA . LEU A 1 172 ? -8.959 43.329 45.690 1.00 74.94 172 LEU A CA 1
ATOM 1317 C C . LEU A 1 172 ? -9.303 44.786 46.019 1.00 74.94 172 LEU A C 1
ATOM 1319 O O . LEU A 1 172 ? -9.033 45.232 47.131 1.00 74.94 172 LEU A O 1
ATOM 1323 N N . VAL A 1 173 ? -9.930 45.516 45.093 1.00 76.38 173 VAL A N 1
ATOM 1324 C CA . VAL A 1 173 ? -10.378 46.896 45.344 1.00 76.38 173 VAL A CA 1
ATOM 1325 C C . VAL A 1 173 ? -11.492 46.928 46.390 1.00 76.38 173 VAL A C 1
ATOM 1327 O O . VAL A 1 173 ? -11.453 47.758 47.290 1.00 76.38 173 VAL A O 1
ATOM 1330 N N . ILE A 1 174 ? -12.451 46.000 46.326 1.00 73.25 174 ILE A N 1
ATOM 1331 C CA . ILE A 1 174 ? -13.514 45.897 47.336 1.00 73.25 174 ILE A CA 1
ATOM 1332 C C . ILE A 1 174 ? -12.921 45.544 48.707 1.00 73.25 174 ILE A C 1
ATOM 1334 O O . ILE A 1 174 ? -13.295 46.153 49.704 1.00 73.25 174 ILE A O 1
ATOM 1338 N N . LEU A 1 175 ? -11.960 44.616 48.764 1.00 72.56 175 LEU A N 1
ATOM 1339 C CA . LEU A 1 175 ? -11.285 44.247 50.011 1.00 72.56 175 LEU A CA 1
ATOM 1340 C C . LEU A 1 175 ? -10.516 45.430 50.626 1.00 72.56 175 LEU A C 1
ATOM 1342 O O . LEU A 1 175 ? -10.540 45.600 51.839 1.00 72.56 175 LEU A O 1
ATOM 1346 N N . ALA A 1 176 ? -9.882 46.264 49.799 1.00 69.44 176 ALA A N 1
ATOM 1347 C CA . ALA A 1 176 ? -9.146 47.450 50.240 1.00 69.44 176 ALA A CA 1
ATOM 1348 C C . ALA A 1 176 ? -10.044 48.616 50.698 1.00 69.44 176 ALA A C 1
ATOM 1350 O O . ALA A 1 176 ? -9.556 49.518 51.362 1.00 69.44 176 ALA A O 1
ATOM 1351 N N . ILE A 1 177 ? -11.330 48.621 50.332 1.00 74.00 177 ILE A N 1
ATOM 1352 C CA . ILE A 1 177 ? -12.312 49.622 50.791 1.00 74.00 177 ILE A CA 1
ATOM 1353 C C . ILE A 1 177 ? -12.951 49.205 52.128 1.00 74.00 177 ILE A C 1
ATOM 1355 O O . ILE A 1 177 ? -13.452 50.051 52.864 1.00 74.00 177 ILE A O 1
ATOM 1359 N N . VAL A 1 178 ? -12.970 47.903 52.427 1.00 70.75 178 VAL A N 1
ATOM 1360 C CA . VAL A 1 178 ? -13.597 47.334 53.634 1.00 70.75 178 VAL A CA 1
ATOM 1361 C C . VAL A 1 178 ? -12.605 47.191 54.803 1.00 70.75 178 VAL A C 1
ATOM 1363 O O . VAL A 1 178 ? -13.044 47.011 55.939 1.00 70.75 178 VAL A O 1
ATOM 1366 N N . LEU A 1 179 ? -11.295 47.291 54.545 1.00 56.00 179 LEU A N 1
ATOM 1367 C CA . LEU A 1 179 ? -10.223 47.349 55.553 1.00 56.00 179 LEU A CA 1
ATOM 1368 C C . LEU A 1 179 ? -9.867 48.796 55.916 1.00 56.00 179 LEU A C 1
ATOM 1370 O O . LEU A 1 179 ? -9.594 49.030 57.113 1.00 56.00 179 LEU A O 1
#